Protein AF-A0A0R2MAC5-F1 (afdb_monomer_lite)

Structure (mmCIF, N/CA/C/O backbone):
data_AF-A0A0R2MAC5-F1
#
_entry.id   AF-A0A0R2MAC5-F1
#
loop_
_atom_site.group_PDB
_atom_site.id
_atom_site.type_symbol
_atom_site.label_atom_id
_atom_site.label_alt_id
_atom_site.label_comp_id
_atom_site.label_asym_id
_atom_site.label_entity_id
_atom_site.label_seq_id
_atom_site.pdbx_PDB_ins_code
_atom_site.Cartn_x
_atom_site.Cartn_y
_atom_site.Cartn_z
_atom_site.occupancy
_atom_site.B_iso_or_equiv
_atom_site.auth_seq_id
_atom_site.auth_comp_id
_atom_site.auth_asym_id
_atom_site.auth_atom_id
_atom_site.pdbx_PDB_model_num
ATOM 1 N N . MET A 1 1 ? -7.716 6.778 16.716 1.00 78.75 1 MET A N 1
ATOM 2 C CA . MET A 1 1 ? -6.786 6.273 15.692 1.00 78.75 1 MET A CA 1
ATOM 3 C C . MET A 1 1 ? -7.567 5.973 14.433 1.00 78.75 1 MET A C 1
ATOM 5 O O . MET A 1 1 ? -8.066 4.868 14.258 1.00 78.75 1 MET A O 1
ATOM 9 N N . THR A 1 2 ? -7.756 7.004 13.617 1.00 94.25 2 THR A N 1
ATOM 10 C CA . THR A 1 2 ? -8.245 6.897 12.242 1.00 94.25 2 THR A CA 1
ATOM 11 C C . THR A 1 2 ? -7.119 6.401 11.331 1.00 94.25 2 THR A C 1
ATOM 13 O O . THR A 1 2 ? -5.952 6.348 11.731 1.00 94.25 2 THR A O 1
ATOM 16 N N . ILE A 1 3 ? -7.455 6.032 10.096 1.00 93.69 3 ILE A N 1
ATOM 17 C CA . ILE A 1 3 ? -6.454 5.638 9.097 1.00 93.69 3 ILE A CA 1
ATOM 18 C C . ILE A 1 3 ? -5.498 6.797 8.796 1.00 93.69 3 ILE A C 1
ATOM 20 O O . ILE A 1 3 ? -4.300 6.578 8.626 1.00 93.69 3 ILE A O 1
ATO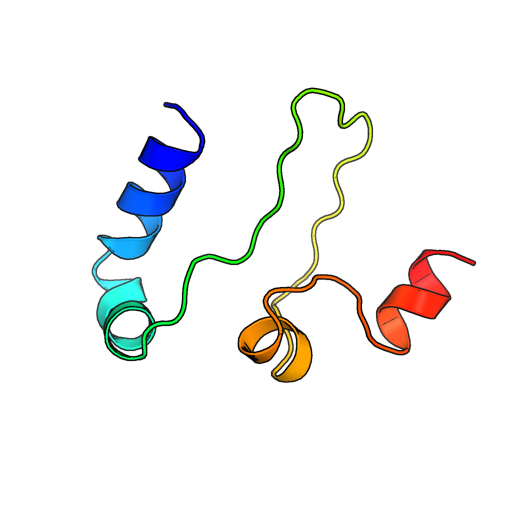M 24 N N . GLU A 1 4 ? -5.996 8.028 8.806 1.00 94.56 4 GLU A N 1
ATOM 25 C CA . GLU A 1 4 ? -5.199 9.240 8.643 1.00 94.56 4 GLU A CA 1
ATOM 26 C C . GLU A 1 4 ? -4.214 9.414 9.807 1.00 94.56 4 GLU A C 1
ATOM 28 O O . GLU A 1 4 ? -3.034 9.657 9.567 1.00 94.56 4 GLU A O 1
ATOM 33 N N . GLU A 1 5 ? -4.661 9.211 11.054 1.00 96.88 5 GLU A N 1
ATOM 34 C CA . GLU A 1 5 ? -3.792 9.276 12.241 1.00 96.88 5 GLU A CA 1
ATOM 35 C C . GLU A 1 5 ? -2.681 8.213 12.189 1.00 96.88 5 GLU A C 1
ATOM 37 O O . GLU A 1 5 ? -1.528 8.511 12.496 1.00 96.88 5 GLU A O 1
ATOM 42 N N . ILE A 1 6 ? -2.998 6.988 11.753 1.00 96.62 6 ILE A N 1
ATOM 43 C CA . ILE A 1 6 ? -2.009 5.907 11.585 1.00 96.62 6 ILE A CA 1
ATOM 44 C C . ILE A 1 6 ? -1.030 6.233 10.452 1.00 96.62 6 ILE A C 1
ATOM 46 O O . ILE A 1 6 ? 0.176 6.058 10.609 1.00 96.62 6 ILE A O 1
ATOM 50 N N . THR A 1 7 ? -1.534 6.729 9.320 1.00 95.75 7 THR A N 1
ATOM 51 C CA . THR A 1 7 ? -0.699 7.106 8.170 1.00 95.75 7 THR A CA 1
ATOM 52 C C . THR A 1 7 ? 0.303 8.181 8.572 1.00 95.75 7 THR A C 1
ATOM 54 O O . THR A 1 7 ? 1.489 8.056 8.275 1.00 95.75 7 THR A O 1
ATOM 57 N N . GLN A 1 8 ? -0.158 9.209 9.288 1.00 97.12 8 GLN A N 1
ATOM 58 C CA . GLN A 1 8 ? 0.699 10.290 9.753 1.00 97.12 8 GLN A CA 1
ATOM 59 C C . GLN A 1 8 ? 1.743 9.787 10.758 1.00 97.12 8 GLN A C 1
ATOM 61 O O . GLN A 1 8 ? 2.923 10.081 10.599 1.00 97.12 8 GLN A O 1
ATOM 66 N N . ALA A 1 9 ? 1.342 8.942 11.713 1.00 97.88 9 ALA A N 1
ATOM 67 C CA . ALA A 1 9 ? 2.266 8.357 12.682 1.00 97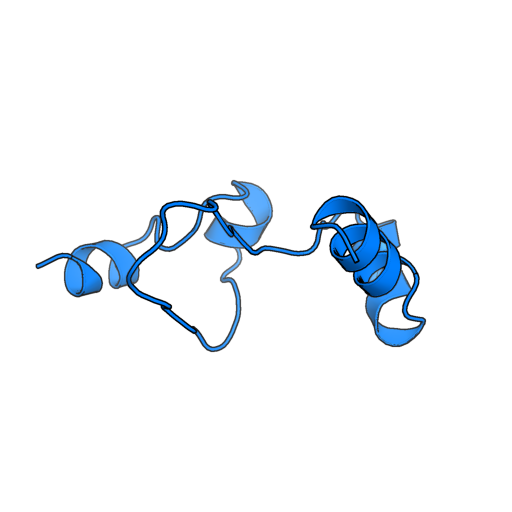.88 9 ALA A CA 1
ATOM 68 C C . ALA A 1 9 ? 3.383 7.527 12.021 1.00 97.88 9 ALA A C 1
ATOM 70 O O . ALA A 1 9 ? 4.529 7.613 12.447 1.00 97.88 9 ALA A O 1
ATOM 71 N N . ILE A 1 10 ? 3.079 6.764 10.961 1.00 97.06 10 ILE A N 1
ATOM 72 C CA . ILE A 1 10 ? 4.101 6.003 10.219 1.00 97.06 10 ILE A CA 1
ATOM 73 C C . ILE A 1 10 ? 5.069 6.955 9.504 1.00 97.06 10 ILE A C 1
ATOM 75 O O . ILE A 1 10 ? 6.275 6.722 9.517 1.00 97.06 10 ILE A O 1
ATOM 79 N N . LYS A 1 11 ? 4.569 8.032 8.888 1.00 96.62 11 LYS A N 1
ATOM 80 C CA . LYS A 1 11 ? 5.412 9.010 8.175 1.00 96.62 11 LYS A CA 1
ATOM 81 C C . LYS A 1 11 ? 6.350 9.777 9.099 1.00 96.62 11 LYS A C 1
ATOM 83 O O . LYS A 1 11 ? 7.458 10.103 8.671 1.00 96.62 11 LYS A O 1
ATOM 88 N N . ASP A 1 12 ? 5.882 10.068 10.311 1.00 97.75 12 ASP A N 1
ATOM 89 C CA . ASP A 1 12 ? 6.606 10.831 11.331 1.00 97.75 12 ASP A CA 1
ATOM 90 C C . ASP A 1 12 ? 7.610 9.975 12.120 1.00 97.75 12 ASP A C 1
ATOM 92 O O . ASP A 1 12 ? 8.405 10.515 12.893 1.00 97.75 12 ASP A O 1
ATOM 96 N N . ASP A 1 13 ? 7.604 8.653 11.926 1.00 98.00 13 ASP A N 1
ATOM 97 C CA . ASP A 1 13 ? 8.594 7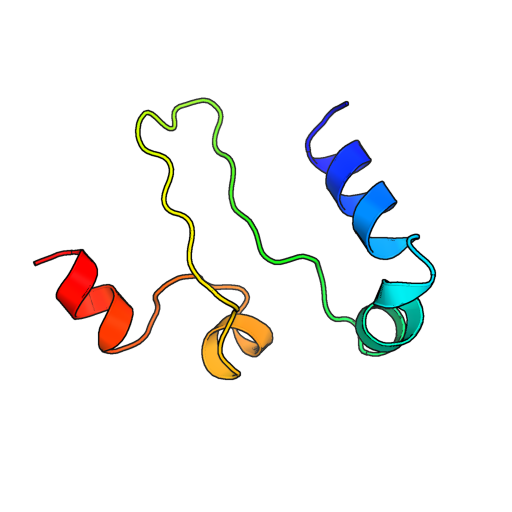.763 12.525 1.00 98.00 13 ASP A CA 1
ATOM 98 C C . ASP A 1 13 ? 10.008 8.107 12.003 1.00 98.00 13 ASP A C 1
ATOM 100 O O . ASP A 1 13 ? 10.220 8.145 10.782 1.00 98.00 13 ASP A O 1
ATOM 104 N N . PRO A 1 14 ? 11.000 8.332 12.890 1.00 97.69 14 PRO A N 1
ATOM 105 C CA . PRO A 1 14 ? 12.377 8.602 12.491 1.00 97.69 14 PRO A CA 1
ATOM 106 C C . PRO A 1 14 ? 12.958 7.584 11.502 1.00 97.69 14 PRO A C 1
ATOM 108 O O . PRO A 1 14 ? 13.706 7.991 10.606 1.00 97.69 14 PRO A O 1
ATOM 111 N N . GLU A 1 15 ? 12.595 6.301 11.605 1.00 97.62 15 GLU A N 1
ATOM 112 C CA . GLU A 1 15 ? 13.048 5.244 10.686 1.00 97.62 15 GLU A CA 1
ATOM 113 C C . GLU A 1 15 ? 12.555 5.479 9.247 1.00 97.62 15 GLU A C 1
ATOM 115 O O . GLU A 1 15 ? 13.236 5.130 8.279 1.00 97.62 15 GLU A O 1
ATOM 120 N N . ASN A 1 16 ? 11.420 6.166 9.091 1.00 97.00 16 ASN A N 1
ATOM 121 C CA . ASN A 1 16 ? 10.796 6.439 7.801 1.00 97.00 16 ASN A CA 1
ATOM 122 C C . ASN A 1 16 ? 11.188 7.785 7.181 1.00 97.00 16 ASN A C 1
ATOM 124 O O . ASN A 1 16 ? 10.837 8.045 6.029 1.00 97.00 16 ASN A O 1
ATOM 128 N N . THR A 1 17 ? 11.974 8.613 7.878 1.00 96.69 17 THR A N 1
ATOM 129 C CA . THR A 1 17 ? 12.383 9.958 7.423 1.00 96.69 17 THR A CA 1
ATOM 130 C C . THR A 1 17 ? 12.911 9.962 5.987 1.00 96.69 17 THR A C 1
ATOM 132 O O . THR A 1 17 ? 12.527 10.807 5.177 1.00 96.69 17 THR A O 1
ATOM 135 N N . ALA A 1 18 ? 13.775 9.000 5.644 1.00 96.50 18 ALA A N 1
ATOM 136 C CA . ALA A 1 18 ? 14.381 8.917 4.317 1.00 96.50 18 ALA A CA 1
ATOM 137 C C . ALA A 1 18 ? 13.362 8.586 3.214 1.00 96.50 18 ALA A C 1
ATOM 139 O O . ALA A 1 18 ? 13.523 9.034 2.079 1.00 96.50 18 ALA A O 1
ATOM 140 N N . TYR A 1 19 ? 12.317 7.817 3.527 1.00 93.62 19 TYR A N 1
ATOM 141 C CA . TYR A 1 19 ? 11.257 7.458 2.585 1.00 93.62 19 TYR A CA 1
ATOM 142 C C . TYR A 1 19 ? 10.240 8.595 2.452 1.00 93.62 19 TYR A C 1
ATOM 144 O O . TYR A 1 19 ? 9.921 9.009 1.336 1.00 93.62 19 TYR A O 1
ATOM 152 N N . THR A 1 20 ? 9.822 9.189 3.573 1.00 94.25 20 THR A N 1
ATOM 153 C CA . THR A 1 20 ? 8.922 10.350 3.590 1.00 94.25 20 THR A CA 1
ATOM 154 C C . THR A 1 20 ? 9.530 11.526 2.816 1.00 94.25 20 THR A C 1
ATOM 156 O O . THR A 1 20 ? 8.846 12.156 2.010 1.00 94.25 20 THR A O 1
ATOM 159 N N . ALA A 1 21 ? 10.839 11.775 2.962 1.00 95.31 21 ALA A N 1
ATOM 160 C CA . ALA A 1 21 ? 11.558 12.800 2.197 1.00 95.31 21 ALA A CA 1
ATOM 161 C C . ALA A 1 21 ? 11.589 12.534 0.677 1.00 95.31 21 ALA A C 1
ATOM 163 O O . ALA A 1 21 ? 11.677 13.474 -0.110 1.00 95.31 21 ALA A O 1
ATOM 164 N N . GLN A 1 22 ? 11.484 11.271 0.252 1.00 92.94 22 GLN A N 1
ATOM 165 C CA . GLN A 1 22 ? 11.371 10.877 -1.160 1.00 92.94 22 GLN A CA 1
ATOM 166 C C . GLN A 1 22 ? 9.928 10.957 -1.695 1.00 92.94 22 GLN A C 1
ATOM 168 O O . GLN A 1 22 ? 9.678 10.613 -2.851 1.00 92.94 22 GLN A O 1
ATOM 173 N N . GLY A 1 23 ? 8.965 11.401 -0.878 1.00 91.69 23 GLY A N 1
ATOM 174 C CA . GLY A 1 23 ? 7.543 11.434 -1.233 1.00 91.69 23 GLY A CA 1
ATOM 175 C C . GLY A 1 23 ? 6.890 10.049 -1.246 1.00 91.69 23 GLY A C 1
ATOM 176 O O . GLY A 1 23 ? 5.832 9.865 -1.856 1.00 91.69 23 GLY A O 1
ATOM 177 N N . TRP A 1 24 ? 7.530 9.062 -0.616 1.00 91.00 24 TRP A N 1
ATOM 178 C CA . TRP A 1 24 ? 6.982 7.722 -0.471 1.00 91.00 24 TRP A CA 1
ATOM 179 C C . TRP A 1 24 ? 6.028 7.682 0.712 1.00 91.00 24 TRP A C 1
ATOM 181 O O . TRP A 1 24 ? 6.388 7.995 1.841 1.00 91.00 24 TRP A O 1
ATOM 191 N N . GLU A 1 25 ? 4.794 7.298 0.416 1.00 91.81 25 GLU A N 1
ATOM 192 C CA . GLU A 1 25 ? 3.738 7.150 1.408 1.00 91.81 25 GLU A CA 1
ATOM 193 C C . GLU A 1 25 ? 3.700 5.701 1.917 1.00 91.81 25 GLU A C 1
ATOM 195 O O . GLU A 1 25 ? 4.011 4.784 1.143 1.00 91.81 25 GLU A O 1
ATOM 200 N N . PRO A 1 26 ? 3.281 5.469 3.174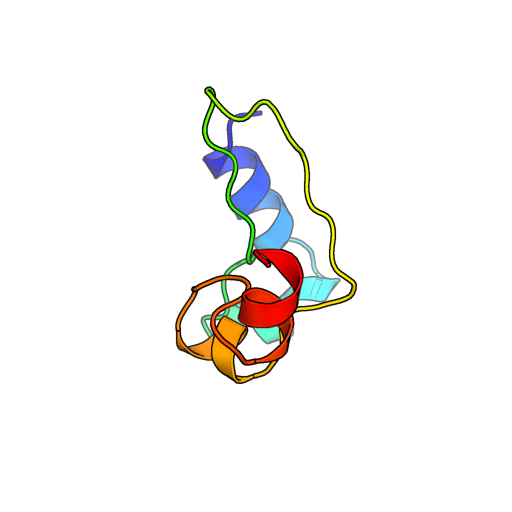 1.00 93.12 26 PRO A N 1
ATOM 201 C CA . PRO A 1 26 ? 2.965 4.135 3.665 1.00 93.12 26 PRO A CA 1
ATOM 202 C C . PRO A 1 26 ? 1.962 3.444 2.740 1.00 93.12 26 PRO A C 1
ATOM 204 O O . PRO A 1 26 ? 0.932 4.016 2.379 1.00 93.12 26 PRO A O 1
ATOM 207 N N . LEU A 1 27 ? 2.260 2.207 2.350 1.00 91.44 27 LEU A N 1
ATOM 208 C CA . LEU A 1 27 ? 1.458 1.476 1.379 1.00 91.44 27 LEU A CA 1
ATOM 209 C C . LEU A 1 27 ? 0.599 0.428 2.096 1.00 91.44 27 LEU A C 1
ATOM 211 O O . LEU A 1 27 ? 1.048 -0.686 2.355 1.00 91.44 27 LEU A O 1
ATOM 215 N N . PHE A 1 28 ? -0.652 0.776 2.398 1.00 91.88 28 PHE A N 1
ATOM 216 C CA . PHE A 1 28 ? -1.672 -0.145 2.906 1.00 91.88 28 PHE A CA 1
ATOM 217 C C . PHE A 1 28 ? -3.090 0.331 2.532 1.00 91.88 28 PHE A C 1
ATOM 219 O O . PHE A 1 28 ? -3.342 1.525 2.366 1.00 91.88 28 PHE A O 1
ATOM 226 N N . HIS A 1 29 ? -4.044 -0.595 2.412 1.00 90.19 29 HIS A N 1
ATOM 227 C CA . HIS A 1 29 ? -5.442 -0.281 2.100 1.00 90.19 29 HIS A CA 1
ATOM 228 C C . HIS A 1 29 ? -6.378 -0.989 3.082 1.00 90.19 29 HIS A C 1
ATOM 230 O O . HIS A 1 29 ? -6.349 -2.213 3.184 1.00 90.19 29 HIS A O 1
ATOM 236 N N . VAL A 1 30 ? -7.199 -0.219 3.806 1.00 91.19 30 VAL A N 1
ATOM 237 C CA . VAL A 1 30 ? -8.068 -0.735 4.881 1.00 91.19 30 VAL A CA 1
ATOM 238 C C . VAL A 1 30 ? -9.502 -0.225 4.700 1.00 91.19 30 VAL A C 1
ATOM 240 O O . VAL A 1 30 ? -9.916 0.723 5.368 1.00 91.19 30 VAL A O 1
ATOM 243 N N . PRO A 1 31 ? -10.287 -0.799 3.774 1.00 91.50 31 PRO A N 1
ATOM 244 C CA . PRO A 1 31 ? -11.694 -0.452 3.667 1.00 91.50 31 PRO A CA 1
ATOM 245 C C . PRO A 1 31 ? -12.451 -1.042 4.862 1.00 91.50 31 PRO A C 1
ATOM 247 O O . PRO A 1 31 ? -12.236 -2.194 5.233 1.00 91.50 31 PRO A O 1
ATOM 250 N N . ALA A 1 32 ? -13.381 -0.282 5.445 1.00 91.94 32 ALA A N 1
ATOM 251 C CA . ALA A 1 32 ? -14.165 -0.729 6.605 1.00 91.94 32 ALA A CA 1
ATOM 252 C C . ALA A 1 32 ? -15.011 -1.990 6.329 1.00 91.94 32 ALA A C 1
ATOM 254 O O . ALA A 1 32 ? -15.429 -2.678 7.253 1.00 91.94 32 ALA A O 1
ATOM 255 N N . THR A 1 33 ? -15.260 -2.292 5.053 1.00 95.88 33 THR A N 1
ATOM 256 C CA . THR A 1 33 ? -15.995 -3.473 4.588 1.00 95.88 33 THR A CA 1
ATOM 257 C C . THR A 1 33 ? -15.102 -4.693 4.344 1.00 95.88 33 THR A C 1
ATOM 259 O O . THR A 1 33 ? -15.611 -5.722 3.904 1.00 95.88 33 THR A O 1
ATOM 262 N N . ALA A 1 34 ? -13.784 -4.596 4.556 1.00 94.62 34 ALA A N 1
ATOM 263 C CA . ALA A 1 34 ? -12.875 -5.722 4.364 1.00 94.62 34 ALA A CA 1
ATOM 264 C C . ALA A 1 34 ? -13.224 -6.877 5.313 1.00 94.62 34 ALA A C 1
ATOM 266 O O . ALA A 1 34 ? -13.346 -6.692 6.521 1.00 94.62 34 ALA A O 1
ATOM 267 N N . THR A 1 35 ? -13.328 -8.085 4.763 1.00 97.06 35 THR A N 1
ATOM 268 C CA . THR A 1 35 ? -13.539 -9.327 5.527 1.00 97.06 35 THR A CA 1
ATOM 269 C C . THR A 1 35 ? -12.313 -10.238 5.528 1.00 97.06 35 THR A C 1
ATOM 271 O O . THR A 1 35 ? -12.253 -11.189 6.302 1.00 97.06 35 THR A O 1
ATOM 274 N N . ILE A 1 36 ? -11.329 -9.948 4.670 1.00 95.06 36 ILE A N 1
ATOM 275 C CA . ILE A 1 36 ? -10.094 -10.713 4.495 1.00 95.06 36 ILE A CA 1
ATOM 276 C C . ILE A 1 36 ? -8.912 -9.753 4.634 1.00 95.06 36 ILE A C 1
ATOM 278 O O . ILE A 1 36 ? -8.892 -8.693 4.007 1.00 95.06 36 ILE A O 1
ATOM 282 N N . LEU A 1 37 ? -7.922 -10.146 5.439 1.00 94.31 37 LEU A N 1
ATOM 283 C CA . LEU A 1 37 ? -6.655 -9.439 5.606 1.00 94.31 37 LEU A CA 1
ATOM 284 C C . LEU A 1 37 ? -5.553 -10.177 4.838 1.00 94.31 37 LEU A C 1
ATOM 286 O O . LEU A 1 37 ? -5.277 -11.342 5.117 1.00 94.31 37 LEU A O 1
ATOM 290 N N . ILE A 1 38 ? -4.908 -9.487 3.898 1.00 92.31 38 ILE A N 1
ATOM 291 C CA . ILE A 1 38 ? -3.762 -10.001 3.139 1.00 92.31 38 ILE A CA 1
ATOM 292 C C . ILE A 1 38 ? -2.518 -9.230 3.583 1.00 92.31 38 ILE A C 1
ATOM 294 O O . ILE A 1 38 ? -2.473 -8.008 3.458 1.00 92.31 38 ILE A O 1
ATOM 298 N N . ILE A 1 39 ? -1.508 -9.944 4.087 1.00 91.06 39 ILE A N 1
ATOM 299 C CA . ILE A 1 39 ? -0.227 -9.372 4.525 1.00 91.06 39 ILE A CA 1
ATOM 300 C C . ILE A 1 39 ? 0.886 -9.945 3.644 1.00 91.06 39 ILE A C 1
ATOM 302 O O . ILE A 1 39 ? 1.088 -11.157 3.601 1.00 91.06 39 ILE A O 1
ATOM 306 N N . SER A 1 40 ? 1.615 -9.074 2.947 1.00 86.00 40 SER A N 1
ATOM 307 C CA . SER A 1 40 ? 2.805 -9.421 2.157 1.00 86.00 40 SER A CA 1
ATOM 308 C C . SER A 1 40 ? 4.090 -8.960 2.844 1.00 86.00 40 SER A C 1
ATOM 310 O O . SER A 1 40 ? 4.041 -8.134 3.747 1.00 86.00 40 SER A O 1
ATOM 312 N N . GLN A 1 41 ? 5.246 -9.443 2.377 1.00 86.12 41 GLN A N 1
ATOM 313 C CA . GLN A 1 41 ? 6.551 -9.058 2.931 1.00 86.12 41 GLN A CA 1
ATOM 314 C C . GLN A 1 41 ? 6.846 -7.55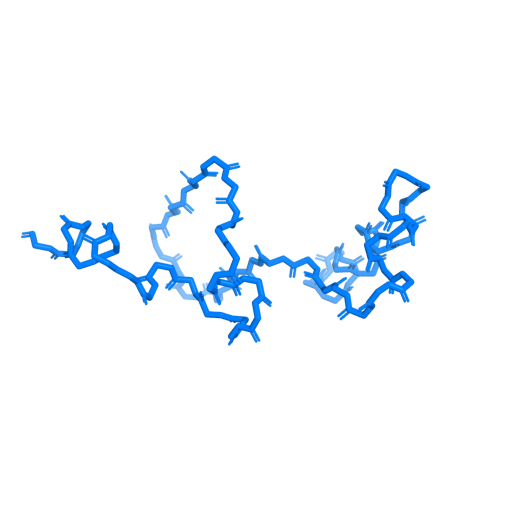8 2.793 1.00 86.12 41 GLN A C 1
ATOM 316 O O . GLN A 1 41 ? 7.081 -6.885 3.789 1.00 86.12 41 GLN A O 1
ATOM 321 N N . ALA A 1 42 ? 6.868 -7.043 1.563 1.00 82.25 42 ALA A N 1
ATOM 322 C CA . ALA A 1 42 ? 7.198 -5.652 1.276 1.00 82.25 42 ALA A CA 1
ATOM 323 C C . ALA A 1 42 ? 6.712 -5.269 -0.130 1.00 82.25 42 ALA A C 1
ATOM 325 O O . ALA A 1 42 ? 6.609 -6.143 -1.000 1.00 82.25 42 ALA A O 1
ATOM 326 N N . PRO A 1 43 ? 6.435 -3.981 -0.387 1.00 80.31 43 PRO A N 1
ATOM 327 C CA . PRO A 1 43 ? 6.113 -3.523 -1.727 1.00 80.31 43 PRO A CA 1
ATOM 328 C C . PRO A 1 43 ? 7.323 -3.635 -2.659 1.00 80.31 43 PRO A C 1
ATOM 330 O O . PRO 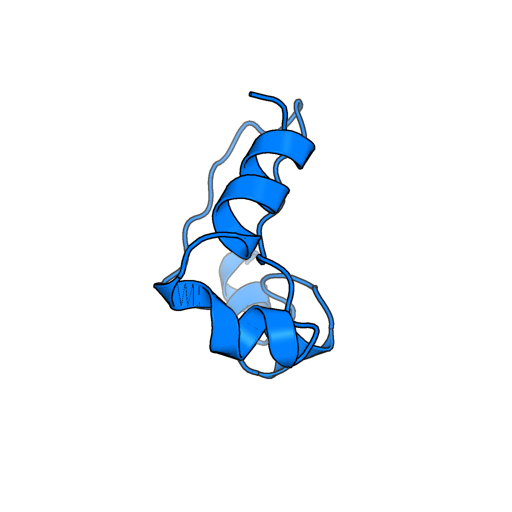A 1 43 ? 8.427 -3.195 -2.346 1.00 80.31 43 PRO A O 1
ATOM 333 N N . GLY A 1 44 ? 7.102 -4.187 -3.852 1.00 83.00 44 GLY A N 1
ATOM 334 C CA . GLY A 1 44 ? 8.062 -4.079 -4.947 1.00 83.00 44 GLY A CA 1
ATOM 335 C C . GLY A 1 44 ? 8.097 -2.663 -5.536 1.00 83.00 44 GLY A C 1
ATOM 336 O O . GLY A 1 44 ? 7.208 -1.843 -5.306 1.00 83.00 44 GLY A O 1
ATOM 337 N N . ARG A 1 45 ? 9.090 -2.381 -6.391 1.00 83.00 45 ARG A N 1
ATOM 338 C CA . ARG A 1 45 ? 9.255 -1.064 -7.044 1.00 83.00 45 ARG A CA 1
ATOM 339 C C . ARG A 1 45 ? 8.012 -0.605 -7.822 1.00 83.00 45 ARG A C 1
ATOM 341 O O . ARG A 1 45 ? 7.708 0.582 -7.853 1.00 83.00 45 ARG A O 1
ATOM 348 N N . ILE A 1 46 ? 7.303 -1.538 -8.464 1.00 81.50 46 ILE A N 1
ATOM 349 C CA . ILE A 1 46 ? 6.078 -1.240 -9.224 1.00 81.50 46 ILE A CA 1
ATOM 350 C C . ILE A 1 46 ? 4.974 -0.764 -8.275 1.00 81.50 46 ILE A C 1
ATOM 352 O O . ILE A 1 46 ? 4.383 0.288 -8.515 1.00 81.50 46 ILE A O 1
ATOM 356 N N . ALA A 1 47 ? 4.749 -1.486 -7.175 1.00 82.88 47 ALA A N 1
ATOM 357 C CA . ALA A 1 47 ? 3.756 -1.128 -6.168 1.00 82.88 47 ALA A CA 1
ATOM 358 C C . ALA A 1 47 ? 4.069 0.234 -5.526 1.00 82.88 47 ALA A C 1
ATOM 360 O O . ALA A 1 47 ? 3.178 1.073 -5.410 1.00 82.88 47 ALA A O 1
ATOM 361 N N . GLN A 1 48 ? 5.347 0.501 -5.224 1.00 84.81 48 GLN A N 1
ATOM 362 C CA . GLN A 1 48 ? 5.801 1.791 -4.694 1.00 84.81 48 GLN A CA 1
ATOM 363 C C . GLN A 1 48 ? 5.487 2.958 -5.645 1.00 84.81 48 GLN A C 1
ATOM 365 O O . GLN A 1 48 ? 4.948 3.980 -5.227 1.00 84.81 48 GLN A O 1
ATOM 370 N N . ASN A 1 49 ? 5.786 2.803 -6.938 1.00 82.62 49 ASN A N 1
ATOM 371 C CA . ASN A 1 49 ? 5.598 3.866 -7.930 1.00 82.62 49 ASN A CA 1
ATOM 372 C C . ASN A 1 49 ? 4.127 4.088 -8.305 1.00 82.62 49 ASN A C 1
ATOM 374 O O . ASN A 1 49 ? 3.716 5.213 -8.574 1.00 82.62 49 ASN A O 1
ATOM 378 N N . THR A 1 50 ? 3.339 3.014 -8.362 1.00 84.25 50 THR A N 1
ATOM 379 C CA . THR A 1 50 ? 1.932 3.056 -8.800 1.00 84.25 50 THR A CA 1
ATOM 380 C C . THR A 1 50 ? 0.948 3.240 -7.652 1.00 84.25 50 THR A C 1
ATOM 382 O O . THR A 1 50 ? -0.244 3.416 -7.901 1.00 84.25 50 THR A O 1
ATOM 385 N N . LYS A 1 51 ? 1.419 3.156 -6.400 1.00 81.62 51 LYS A N 1
ATOM 386 C CA . LYS A 1 51 ? 0.588 3.140 -5.186 1.00 81.62 51 LYS A CA 1
ATOM 387 C C . LYS A 1 51 ? -0.536 2.095 -5.250 1.00 81.62 51 LYS A C 1
ATOM 389 O O . LYS A 1 51 ? -1.606 2.283 -4.677 1.00 81.62 51 LYS A O 1
ATOM 394 N N . THR A 1 52 ? -0.300 1.009 -5.985 1.00 81.56 52 THR A N 1
ATOM 395 C CA . THR A 1 52 ? -1.272 -0.058 -6.230 1.00 81.56 52 THR A CA 1
ATOM 396 C C . THR A 1 52 ? -0.684 -1.389 -5.774 1.00 81.56 52 THR A C 1
ATOM 398 O O . THR A 1 52 ? 0.472 -1.700 -6.046 1.00 81.56 52 THR A O 1
ATOM 401 N N . TYR A 1 53 ? -1.487 -2.169 -5.058 1.00 85.56 53 TYR A N 1
ATOM 402 C CA . TYR A 1 53 ? -1.098 -3.427 -4.424 1.00 85.56 53 TYR A CA 1
ATOM 403 C C . TYR A 1 53 ? -1.273 -4.597 -5.385 1.00 85.56 53 TYR A C 1
ATOM 405 O O . TYR A 1 53 ? -2.265 -4.635 -6.111 1.00 85.56 53 TYR A O 1
ATOM 413 N N . PHE A 1 54 ? -0.367 -5.580 -5.340 1.00 86.56 54 PHE A N 1
ATOM 414 C CA . PHE A 1 54 ? -0.513 -6.842 -6.079 1.00 86.56 54 PHE A CA 1
ATOM 415 C C . PHE A 1 54 ? -0.866 -6.630 -7.570 1.00 86.56 54 PHE A C 1
ATOM 417 O O . PHE A 1 54 ? -1.701 -7.346 -8.132 1.00 86.56 54 PHE A O 1
ATOM 424 N N . ASN A 1 55 ? -0.268 -5.612 -8.201 1.00 85.50 55 ASN A N 1
ATOM 425 C CA . ASN A 1 55 ? -0.480 -5.240 -9.606 1.00 85.50 55 ASN A CA 1
ATOM 426 C C . ASN A 1 55 ? 0.623 -5.783 -10.524 1.00 85.50 55 ASN A C 1
ATOM 428 O O . ASN A 1 55 ? 1.065 -5.124 -11.464 1.00 85.50 55 ASN A O 1
ATOM 432 N N . ASP A 1 56 ? 1.086 -6.984 -10.212 1.00 83.25 56 ASP A N 1
ATOM 433 C CA . ASP A 1 56 ? 2.084 -7.714 -10.972 1.00 83.25 56 ASP A CA 1
ATOM 434 C C . ASP A 1 56 ? 1.694 -9.197 -11.071 1.00 83.25 56 ASP A C 1
ATOM 436 O O . ASP A 1 56 ? 0.684 -9.641 -10.518 1.00 83.25 56 ASP A O 1
ATOM 440 N N . ALA A 1 57 ? 2.535 -9.985 -11.742 1.00 85.81 57 ALA A N 1
ATOM 441 C CA . ALA A 1 57 ? 2.311 -11.414 -11.944 1.00 85.81 57 ALA A CA 1
ATOM 442 C C . ALA A 1 57 ? 2.255 -12.243 -10.641 1.00 85.81 57 ALA A C 1
ATOM 444 O O . ALA A 1 57 ? 1.893 -13.421 -10.685 1.00 85.81 57 ALA A O 1
ATOM 445 N N . SER A 1 58 ? 2.675 -11.698 -9.491 1.00 85.38 58 SER A N 1
ATOM 446 C CA . SER A 1 58 ? 2.478 -12.358 -8.193 1.00 85.38 58 SER A CA 1
ATOM 447 C C . SER A 1 58 ? 1.058 -12.135 -7.676 1.00 85.38 58 SER A C 1
ATOM 449 O O . SER A 1 58 ? 0.445 -13.057 -7.146 1.00 85.38 58 SER A O 1
ATOM 451 N N . GLY A 1 59 ? 0.511 -10.943 -7.911 1.00 89.00 59 GLY A N 1
ATOM 452 C CA . GLY A 1 59 ? -0.869 -10.619 -7.591 1.00 89.00 59 GLY A CA 1
ATOM 453 C C . GLY A 1 59 ? -1.883 -11.368 -8.443 1.00 89.00 59 GLY A C 1
ATOM 454 O O . GLY A 1 59 ? -2.918 -11.763 -7.918 1.00 89.00 59 GLY A O 1
ATOM 455 N N . ASP A 1 60 ? -1.586 -11.595 -9.725 1.00 89.75 60 ASP A N 1
ATOM 456 C CA . ASP A 1 60 ? -2.460 -12.391 -10.600 1.00 89.75 60 ASP A CA 1
ATOM 457 C C . ASP A 1 60 ? -2.597 -13.818 -10.063 1.00 89.75 60 ASP A C 1
ATOM 459 O O . ASP A 1 60 ? -3.701 -14.272 -9.790 1.00 89.75 60 ASP A O 1
ATOM 463 N N . ARG A 1 61 ? -1.465 -14.452 -9.734 1.00 91.06 61 ARG A N 1
ATOM 464 C CA . ARG A 1 61 ? -1.432 -15.786 -9.114 1.00 91.06 61 ARG A CA 1
ATOM 465 C C . ARG A 1 61 ? -2.085 -15.868 -7.735 1.00 91.06 61 ARG A C 1
ATOM 467 O O . ARG A 1 61 ? -2.448 -16.957 -7.319 1.00 91.06 61 ARG A O 1
ATOM 474 N N . LEU A 1 62 ? -2.171 -14.760 -6.999 1.00 90.81 62 LEU A N 1
ATOM 475 C CA . LEU A 1 62 ? -2.859 -14.716 -5.705 1.00 90.81 62 LEU A CA 1
ATOM 476 C C . LEU A 1 62 ? -4.389 -14.720 -5.866 1.00 90.81 62 LEU A C 1
ATOM 478 O O . LEU A 1 62 ? -5.093 -15.085 -4.927 1.00 90.81 62 LEU A O 1
ATOM 482 N N . ARG A 1 63 ? -4.893 -14.245 -7.012 1.00 92.69 63 ARG A N 1
ATOM 483 C CA . ARG A 1 63 ? -6.329 -14.126 -7.303 1.00 92.69 63 ARG A CA 1
ATOM 484 C C . ARG A 1 63 ? -6.915 -15.366 -7.978 1.00 92.69 63 ARG A C 1
ATOM 486 O O . ARG A 1 63 ? -8.129 -15.542 -7.883 1.00 92.69 63 ARG A O 1
ATOM 493 N N . ASP A 1 64 ? -6.079 -16.147 -8.658 1.00 92.94 64 ASP A N 1
ATOM 494 C CA . ASP A 1 64 ? -6.430 -17.440 -9.265 1.00 92.94 64 ASP A CA 1
ATOM 495 C C . ASP A 1 64 ? -6.737 -18.512 -8.202 1.00 92.94 64 ASP A C 1
ATOM 497 O O . ASP A 1 64 ? -7.721 -19.264 -8.399 1.00 92.94 64 ASP A O 1
#

Radius of gyration: 13.28 Å; chains: 1; bounding box: 30×30×28 Å

Foldseek 3Di:
DDPVVVQVVVCPPPVNVVVVVVVFGDQDDDDVPDPDDDDDDDDDPVCRVVSDPLPDPNSVVVVD

Organism: NCBI:txid942150

InterPro domains:
  IPR005122 Uracil-DNA glycosylase-like [PF03167] (30-63)
  IPR036895 Uracil-DNA glycosylase-like domain superfamily [G3DSA:3.40.470.10] (1-64)
  IPR036895 Uracil-DNA glycosylase-like domain superfamily [SSF52141] (3-64)
  IPR047124 Uracil-DNA glycosylase-like HI_0220.2 [PTHR42160] (2-64)

pLDDT: mean 90.79, std 5.47, range [78.75, 98.0]

Sequence (64 aa):
MTIEEITQAIKDDPENTAYTAQGWEPLFHVPATATILIISQAPGRIAQNTKTYFNDASGDRLRD

Secondary structure (DSSP, 8-state):
--HHHHHHHHHHSGGGHHHHTTTPPP-----TT-------S---HHHHHHT-SS-SHHHHHHH-